Protein AF-A0A1M5KYV5-F1 (afdb_monomer_lite)

Foldseek 3Di:
DVVVVVVVVVVVVVVVVVVVVVVVVVVVVVVVVVVLVVLVVVLVVLVVLLVCLVVVVVVLVVVVVVVVVCCVVPPPDDDDDCVPCVVVVVVVVVVVCCSPPVSDPVNSVVSVVVSVVVD

Sequence (119 aa):
MKHKIDNVMETGKTNKTYIKHLISRISKTATKYCFLFKENAGFQLRQKLWSKKILAILFVLIFTIGNCMVTAHYLSSFSFELKNDMFSYLAFIILSIFAIIIINAKWIKIVAEKYADRF

Structure (mmCIF, N/CA/C/O backbone):
data_AF-A0A1M5KYV5-F1
#
_entry.id   AF-A0A1M5KYV5-F1
#
loop_
_atom_site.group_PDB
_atom_site.id
_atom_site.type_symbol
_atom_site.label_atom_id
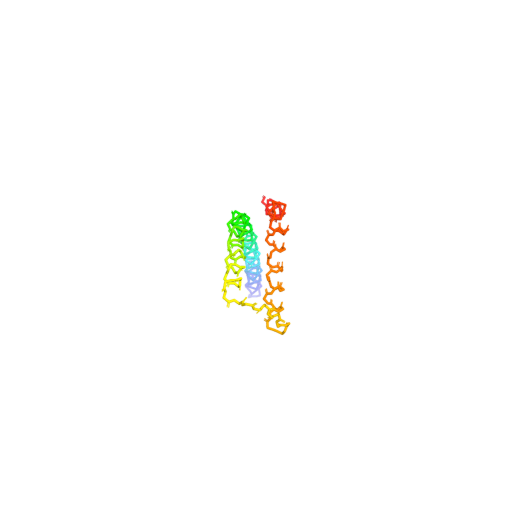_atom_site.label_alt_id
_atom_site.label_comp_id
_atom_site.label_asym_id
_atom_site.label_entity_id
_atom_site.label_seq_id
_atom_site.pdbx_PDB_ins_code
_atom_site.Cartn_x
_atom_site.Cartn_y
_atom_site.Cartn_z
_atom_site.occupancy
_atom_site.B_iso_or_equiv
_atom_site.auth_seq_id
_atom_site.auth_comp_id
_atom_site.auth_asym_id
_atom_site.auth_atom_id
_atom_site.pdbx_PDB_model_num
ATOM 1 N N . MET A 1 1 ? -23.059 -8.422 68.537 1.00 54.69 1 MET A N 1
ATOM 2 C CA . MET A 1 1 ? -21.804 -8.508 67.746 1.00 54.69 1 MET A CA 1
ATOM 3 C C . MET A 1 1 ? -22.003 -9.107 66.353 1.00 54.69 1 MET A C 1
ATOM 5 O O . MET A 1 1 ? -21.564 -8.471 65.407 1.00 54.69 1 MET A O 1
ATOM 9 N N . LYS A 1 2 ? -22.704 -10.245 66.202 1.00 52.22 2 LYS A N 1
ATOM 10 C CA . LYS A 1 2 ? -22.977 -10.913 64.905 1.00 52.22 2 LYS A CA 1
ATOM 11 C C . LYS A 1 2 ? -23.546 -9.974 63.818 1.00 52.22 2 LYS A C 1
ATOM 13 O O . LYS A 1 2 ? -22.935 -9.795 62.776 1.00 52.22 2 LYS A O 1
ATOM 18 N N . HIS A 1 3 ? -24.585 -9.210 64.164 1.00 50.06 3 HIS A N 1
ATOM 19 C CA . HIS A 1 3 ? -25.285 -8.289 63.253 1.00 50.06 3 HIS A CA 1
ATOM 20 C C . HIS A 1 3 ? -24.428 -7.135 62.679 1.00 50.06 3 HIS A C 1
ATOM 22 O O . HIS A 1 3 ? -24.778 -6.549 61.657 1.00 50.06 3 HIS A O 1
ATOM 28 N N . LYS A 1 4 ? -23.310 -6.782 63.335 1.00 44.56 4 LYS A N 1
ATOM 29 C CA . LYS A 1 4 ? -22.395 -5.719 62.878 1.00 44.56 4 LYS A CA 1
ATOM 30 C C . LYS A 1 4 ? -21.350 -6.257 61.893 1.00 44.56 4 LYS A C 1
ATOM 32 O O . LYS A 1 4 ? -20.891 -5.512 61.039 1.00 44.56 4 LYS A O 1
ATOM 37 N N . ILE A 1 5 ? -20.998 -7.540 61.999 1.00 57.47 5 ILE A N 1
ATOM 38 C CA . ILE A 1 5 ? -20.017 -8.207 61.129 1.00 57.47 5 ILE A CA 1
ATOM 39 C C . ILE A 1 5 ? -20.652 -8.530 59.771 1.00 57.47 5 ILE A C 1
ATOM 41 O O . ILE A 1 5 ? -20.029 -8.298 58.737 1.00 57.47 5 ILE A O 1
ATOM 45 N N . ASP A 1 6 ? -21.915 -8.964 59.769 1.00 56.84 6 ASP A N 1
ATOM 46 C CA . ASP A 1 6 ? -22.653 -9.279 58.540 1.00 56.84 6 ASP A CA 1
ATOM 47 C C . ASP A 1 6 ? -22.829 -8.034 57.649 1.00 56.84 6 ASP A C 1
ATOM 49 O O . ASP A 1 6 ? -22.558 -8.083 56.451 1.00 56.84 6 ASP A O 1
ATOM 53 N N . ASN A 1 7 ? -23.124 -6.877 58.252 1.00 59.66 7 ASN A N 1
ATOM 54 C CA . ASN A 1 7 ? -23.290 -5.598 57.548 1.00 59.66 7 ASN A CA 1
ATOM 55 C C . ASN A 1 7 ? -21.961 -5.076 56.938 1.00 59.66 7 ASN A C 1
ATOM 57 O O . ASN A 1 7 ? -21.926 -4.494 55.852 1.00 59.66 7 ASN A O 1
ATOM 61 N N . VAL A 1 8 ? -20.824 -5.337 57.600 1.00 60.97 8 VAL A N 1
ATOM 62 C CA . VAL A 1 8 ? -19.478 -4.997 57.089 1.00 60.97 8 VAL A CA 1
ATOM 63 C C . VAL A 1 8 ? -19.053 -5.930 55.944 1.00 60.97 8 VAL A C 1
ATOM 65 O O . VAL A 1 8 ? -18.414 -5.497 54.983 1.00 60.97 8 VAL A O 1
ATOM 68 N N . MET A 1 9 ? -19.431 -7.211 55.993 1.00 58.34 9 MET A N 1
ATOM 69 C CA . MET A 1 9 ? -19.161 -8.149 54.895 1.00 58.34 9 MET A CA 1
ATOM 70 C C . MET A 1 9 ? -20.041 -7.893 53.666 1.00 58.34 9 MET A C 1
ATOM 72 O O . MET A 1 9 ? -19.580 -8.053 52.531 1.00 58.34 9 MET A O 1
ATOM 76 N N . GLU A 1 10 ? -21.285 -7.467 53.872 1.00 61.34 10 GLU A N 1
ATOM 77 C CA . GLU A 1 10 ? -22.224 -7.129 52.802 1.00 61.34 10 GLU A CA 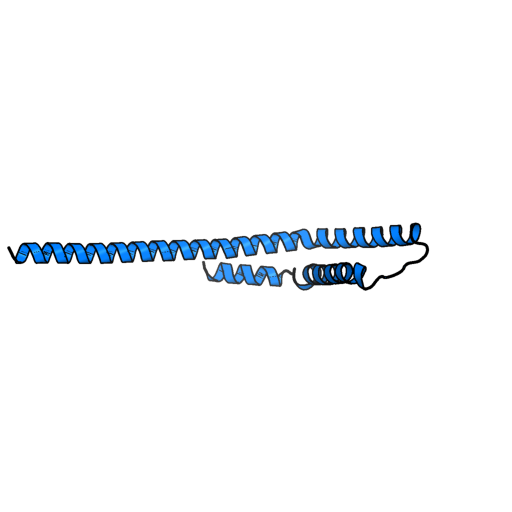1
ATOM 78 C C . GLU A 1 10 ? -21.812 -5.839 52.071 1.00 61.34 10 GLU A C 1
ATOM 80 O O . GLU A 1 10 ? -21.725 -5.830 50.841 1.00 61.34 10 GLU A O 1
ATOM 85 N N . THR A 1 11 ? -21.397 -4.803 52.810 1.00 60.81 11 THR A N 1
ATOM 86 C CA . THR A 1 11 ? -20.813 -3.566 52.248 1.00 60.81 11 THR A CA 1
ATOM 87 C C . THR A 1 11 ? -19.483 -3.799 51.518 1.00 60.81 11 THR A C 1
ATOM 89 O O . THR A 1 11 ? -19.217 -3.193 50.477 1.00 60.81 11 THR A O 1
ATOM 92 N N . GLY A 1 12 ? -18.650 -4.732 51.992 1.00 64.62 12 GLY A N 1
ATOM 93 C CA . GLY A 1 12 ? -17.434 -5.154 51.286 1.00 64.62 12 GLY A CA 1
ATOM 94 C C . GLY A 1 12 ? -17.709 -5.873 49.956 1.00 64.62 12 GLY A C 1
ATOM 95 O O . GLY A 1 12 ? -16.988 -5.671 48.971 1.00 64.62 12 GLY A O 1
ATOM 96 N N . LYS A 1 13 ? -18.769 -6.692 49.892 1.00 61.75 13 LYS A N 1
ATOM 97 C CA . LYS A 1 13 ? -19.202 -7.391 48.667 1.00 61.75 13 LYS A CA 1
ATOM 98 C C . LYS A 1 13 ? -19.819 -6.439 47.644 1.00 61.75 13 LYS A C 1
ATOM 100 O O . LYS A 1 13 ? -19.510 -6.553 46.452 1.00 61.75 13 LYS A O 1
ATOM 105 N N . THR A 1 14 ? -20.642 -5.489 48.081 1.00 67.69 14 THR A N 1
ATOM 106 C CA . THR A 1 14 ? -21.235 -4.475 47.194 1.00 67.69 14 THR A CA 1
ATOM 107 C C . THR A 1 14 ? -20.164 -3.547 46.621 1.00 67.69 14 THR A C 1
ATOM 109 O O . THR A 1 14 ? -20.142 -3.344 45.406 1.00 67.69 14 THR A O 1
ATOM 112 N N . ASN A 1 15 ? -19.181 -3.118 47.424 1.00 70.38 15 ASN A N 1
ATOM 113 C CA . ASN A 1 15 ? -18.041 -2.334 46.932 1.00 70.38 15 ASN A CA 1
ATOM 114 C C . ASN A 1 15 ? -17.192 -3.082 45.894 1.00 70.38 15 ASN A C 1
ATOM 116 O O . ASN A 1 15 ? -16.884 -2.524 44.840 1.00 70.38 15 ASN A O 1
ATOM 120 N N . LYS A 1 16 ? -16.850 -4.360 46.120 1.00 76.19 16 LYS A N 1
ATOM 121 C CA . LYS A 1 16 ? -16.109 -5.155 45.117 1.00 76.19 16 LYS A CA 1
ATOM 122 C C . LYS A 1 16 ? -16.882 -5.314 43.808 1.00 76.19 16 LYS A C 1
ATOM 124 O O . LYS A 1 16 ? -16.285 -5.273 42.731 1.00 76.19 16 LYS A O 1
ATOM 129 N N . THR A 1 17 ? -18.198 -5.485 43.891 1.00 76.69 17 THR A N 1
ATOM 130 C CA . THR A 1 17 ? -19.063 -5.659 42.716 1.00 76.69 17 THR A CA 1
ATOM 131 C C . THR A 1 17 ? -19.176 -4.355 41.925 1.00 76.69 17 THR A C 1
ATOM 133 O O . THR A 1 17 ? -19.046 -4.366 40.700 1.00 76.69 17 THR A O 1
ATOM 136 N N . TYR A 1 18 ? -19.308 -3.223 42.620 1.00 77.56 18 TYR A N 1
ATOM 137 C CA . TYR A 1 18 ? -19.331 -1.894 42.017 1.00 77.56 18 TYR A CA 1
ATOM 138 C C . TYR A 1 18 ? -18.000 -1.541 41.339 1.00 77.56 18 TYR A C 1
ATOM 140 O O . TYR A 1 18 ? -17.988 -1.130 40.180 1.00 77.56 18 TYR A O 1
ATOM 148 N N . ILE A 1 19 ? -16.869 -1.803 42.003 1.00 78.62 19 ILE A N 1
ATOM 149 C CA . ILE A 1 19 ? -15.526 -1.601 41.438 1.00 78.62 19 ILE A CA 1
ATOM 150 C C . ILE A 1 19 ? -15.320 -2.478 40.195 1.00 78.62 19 ILE A C 1
ATOM 152 O O . ILE A 1 19 ? -14.871 -1.984 39.161 1.00 78.62 19 ILE A O 1
ATOM 156 N N . LYS A 1 20 ? -15.706 -3.760 40.241 1.00 78.94 20 LYS A N 1
ATOM 157 C CA . LYS A 1 20 ? -15.628 -4.660 39.077 1.00 78.94 20 LYS A CA 1
ATOM 158 C C . LYS A 1 20 ? -16.487 -4.157 37.914 1.00 78.94 20 LYS A C 1
ATOM 160 O O . LYS A 1 20 ? -16.056 -4.218 36.760 1.00 78.94 20 LYS A O 1
ATOM 165 N N . HIS A 1 21 ? -17.679 -3.636 38.200 1.00 82.69 21 HIS A N 1
ATOM 166 C CA . HIS A 1 21 ? -18.549 -3.074 37.174 1.00 82.69 21 HIS A CA 1
ATOM 167 C C . HIS A 1 21 ? -17.962 -1.795 36.561 1.00 82.69 21 HIS A C 1
ATOM 169 O O . HIS A 1 21 ? -17.974 -1.655 35.335 1.00 82.69 21 HIS A O 1
ATOM 175 N N . LEU A 1 22 ? -17.401 -0.908 37.388 1.00 73.31 22 LEU A N 1
ATOM 176 C CA . LEU A 1 22 ? -16.753 0.329 36.958 1.00 73.31 22 LEU A CA 1
ATOM 177 C C . LEU A 1 22 ? -15.542 0.037 36.061 1.00 73.31 22 LEU A C 1
ATOM 179 O O . LEU A 1 22 ? -15.459 0.568 34.956 1.00 73.31 22 LEU A O 1
ATOM 183 N N . ILE A 1 23 ? -14.667 -0.885 36.480 1.00 76.88 23 ILE A N 1
ATOM 184 C CA . ILE A 1 23 ? -13.511 -1.341 35.691 1.00 76.88 23 ILE A CA 1
ATOM 185 C C . ILE A 1 23 ? -13.971 -1.953 34.363 1.00 76.88 23 ILE A C 1
ATOM 187 O O . ILE A 1 23 ? -13.420 -1.629 33.313 1.00 76.88 23 ILE A O 1
ATOM 191 N N . SER A 1 24 ? -15.015 -2.791 34.374 1.00 79.31 24 SER A N 1
ATOM 192 C 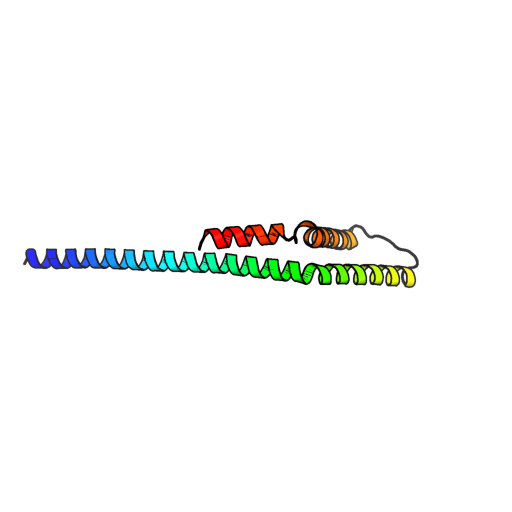CA . SER A 1 24 ? -15.578 -3.370 33.148 1.00 79.31 24 SER A CA 1
ATOM 193 C C . SER A 1 24 ? -16.109 -2.299 32.193 1.00 79.31 24 SER A C 1
ATOM 195 O O . SER A 1 24 ? -15.893 -2.391 30.985 1.00 79.31 24 SER A O 1
ATOM 197 N N . ARG A 1 25 ? -16.773 -1.261 32.717 1.00 76.75 25 ARG A N 1
ATOM 198 C CA . ARG A 1 25 ? -17.260 -0.131 31.915 1.00 76.75 25 ARG A CA 1
ATOM 199 C C . ARG A 1 25 ? -16.101 0.645 31.300 1.00 76.75 25 ARG A C 1
ATOM 201 O O . ARG A 1 25 ? -16.111 0.863 30.096 1.00 76.75 25 ARG A O 1
ATOM 208 N N . ILE A 1 26 ? -15.095 1.001 32.096 1.00 77.25 26 ILE A N 1
ATOM 209 C CA . ILE A 1 26 ? -13.915 1.749 31.637 1.00 77.25 26 ILE A CA 1
ATOM 210 C C . ILE A 1 26 ? -13.152 0.954 30.572 1.00 77.25 26 ILE A C 1
ATOM 212 O O . ILE A 1 26 ? -12.816 1.500 29.525 1.00 77.25 26 ILE A O 1
ATOM 216 N N . SER A 1 27 ? -12.947 -0.346 30.794 1.00 71.88 27 SER A N 1
ATOM 217 C CA . SER A 1 27 ? -12.315 -1.251 29.829 1.00 71.88 27 SER A CA 1
ATOM 218 C C . SER A 1 27 ? -13.088 -1.307 28.509 1.00 71.88 27 SER A C 1
ATOM 220 O O . SER A 1 27 ? -12.498 -1.076 27.456 1.00 71.88 27 SER A O 1
ATOM 222 N N . LYS A 1 28 ? -14.410 -1.526 28.550 1.00 76.56 28 LYS A N 1
ATOM 223 C CA . LYS A 1 28 ? -15.257 -1.539 27.344 1.00 76.56 28 LYS A CA 1
ATOM 224 C C . LYS A 1 28 ? -15.193 -0.212 26.589 1.00 76.56 28 LYS A C 1
ATOM 226 O O . LYS A 1 28 ? -15.110 -0.205 25.362 1.00 76.56 28 LYS A O 1
ATOM 231 N N . THR A 1 29 ? -15.190 0.900 27.317 1.00 74.19 29 THR A N 1
ATOM 232 C CA . THR A 1 29 ? -15.064 2.245 26.753 1.00 74.19 29 THR A CA 1
ATOM 233 C C . THR A 1 29 ? -13.700 2.443 26.083 1.00 74.19 29 THR A C 1
ATOM 235 O O . THR A 1 29 ? -13.647 2.867 24.930 1.00 74.19 29 THR A O 1
ATOM 238 N N . ALA A 1 30 ? -12.601 2.060 26.736 1.00 73.38 30 ALA A N 1
ATOM 239 C CA . ALA A 1 30 ? -11.254 2.149 26.171 1.00 73.38 30 ALA A CA 1
ATOM 240 C C . ALA A 1 30 ? -11.096 1.295 24.901 1.00 73.38 30 ALA A C 1
ATOM 242 O O . ALA A 1 30 ? -10.564 1.768 23.894 1.00 73.38 30 ALA A O 1
ATOM 243 N N . THR A 1 31 ? -11.616 0.064 24.904 1.00 80.25 31 THR A N 1
ATOM 244 C CA . THR A 1 31 ? -11.600 -0.809 23.722 1.00 80.25 31 THR A CA 1
ATOM 245 C C . THR A 1 31 ? -12.409 -0.212 22.570 1.00 80.25 31 THR A C 1
ATOM 247 O O . THR A 1 31 ? -11.940 -0.227 21.431 1.00 80.25 31 THR A O 1
ATOM 250 N N . LYS A 1 32 ? -13.581 0.378 22.853 1.00 78.50 32 LYS A N 1
ATOM 251 C CA . LYS A 1 32 ? -14.407 1.066 21.848 1.00 78.50 32 LYS A CA 1
ATOM 252 C C . LYS A 1 32 ? -13.644 2.217 21.184 1.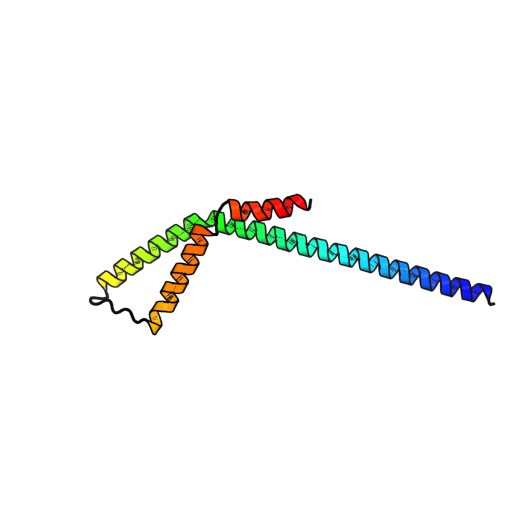00 78.50 32 LYS A C 1
ATOM 254 O O . LYS A 1 32 ? -13.610 2.290 19.958 1.00 78.50 32 LYS A O 1
ATOM 259 N N . TYR A 1 33 ? -12.998 3.083 21.964 1.00 79.88 33 TYR A N 1
ATOM 260 C CA . TYR A 1 33 ? -12.239 4.212 21.413 1.00 79.88 33 TYR A CA 1
ATOM 261 C C . TYR A 1 33 ? -10.997 3.775 20.630 1.00 79.88 33 TYR A C 1
ATOM 263 O O . TYR A 1 33 ? -10.739 4.319 19.558 1.00 79.88 33 TYR A O 1
ATOM 271 N N . CYS A 1 34 ? -10.266 2.762 21.104 1.00 80.62 34 CYS A N 1
ATOM 272 C CA . CYS A 1 34 ? -9.123 2.203 20.375 1.00 80.62 34 CYS A CA 1
ATOM 273 C C . CYS A 1 34 ? -9.545 1.661 18.999 1.00 80.62 34 CYS A C 1
ATOM 275 O O . CYS A 1 34 ? -8.890 1.902 17.982 1.00 80.62 34 CYS A O 1
ATOM 277 N N . PHE A 1 35 ? -10.693 0.986 18.952 1.00 78.06 35 PHE A N 1
ATOM 278 C CA . PHE A 1 35 ? -11.245 0.446 17.720 1.00 78.06 35 PHE A CA 1
ATOM 279 C C . PHE A 1 35 ? -11.688 1.551 16.741 1.00 78.06 35 PHE A C 1
ATOM 281 O O . PHE A 1 35 ? -11.294 1.530 15.575 1.00 78.06 35 PHE A O 1
ATOM 288 N N . LEU A 1 36 ? -12.416 2.567 17.221 1.00 78.75 36 LEU A N 1
ATOM 289 C CA . LEU A 1 36 ? -12.829 3.727 16.413 1.00 78.75 36 LEU A CA 1
ATOM 290 C C . LEU A 1 36 ? -11.633 4.521 15.870 1.00 78.75 36 LEU A C 1
ATOM 292 O O . LEU A 1 36 ? -11.652 4.972 14.724 1.00 78.75 36 LEU A O 1
ATOM 296 N N . PHE A 1 37 ? -10.574 4.665 16.670 1.00 81.81 37 PHE A N 1
ATOM 297 C CA . PHE A 1 37 ? -9.342 5.321 16.242 1.00 81.81 37 PHE A CA 1
ATOM 298 C C . PHE A 1 37 ? -8.662 4.557 15.102 1.00 81.81 37 PHE A C 1
ATOM 300 O O . PHE A 1 37 ? -8.291 5.160 14.095 1.00 81.81 37 PHE A O 1
ATOM 307 N N . LYS A 1 38 ? -8.548 3.227 15.219 1.00 81.06 38 LYS A N 1
ATOM 308 C CA . LYS A 1 38 ? -7.952 2.374 14.180 1.00 81.06 38 LYS A CA 1
ATOM 309 C C . LYS A 1 38 ? -8.698 2.486 12.849 1.00 81.06 38 LYS A C 1
ATOM 311 O O . LYS A 1 38 ? -8.065 2.550 11.795 1.00 81.06 38 LYS A O 1
ATOM 316 N N . GLU A 1 39 ? -10.026 2.520 12.885 1.00 80.94 39 GLU A N 1
ATOM 317 C CA . GLU A 1 39 ? -10.842 2.641 11.674 1.00 80.94 39 GLU A CA 1
ATOM 318 C C . GLU A 1 39 ? -10.755 4.028 11.041 1.00 80.94 39 GLU A C 1
ATOM 320 O O . GLU A 1 39 ? -10.561 4.120 9.830 1.00 80.94 39 GLU A O 1
ATOM 325 N N . ASN A 1 40 ? -10.800 5.094 11.845 1.00 83.00 40 ASN A N 1
ATOM 326 C CA . ASN A 1 40 ? -10.630 6.464 11.358 1.00 83.00 40 ASN A CA 1
ATOM 327 C C . ASN A 1 40 ? -9.231 6.680 10.751 1.00 83.00 40 ASN A C 1
ATOM 329 O O . ASN A 1 40 ? -9.098 7.204 9.645 1.00 83.00 40 ASN A O 1
ATOM 333 N N . ALA A 1 41 ? -8.180 6.204 11.426 1.00 82.94 41 ALA A N 1
ATOM 334 C CA . ALA A 1 41 ? -6.817 6.241 10.900 1.00 82.94 41 ALA A CA 1
ATOM 335 C C . ALA A 1 41 ? -6.704 5.457 9.581 1.00 82.94 41 ALA A C 1
ATOM 337 O O . ALA A 1 41 ? -6.102 5.936 8.618 1.00 82.94 41 ALA A O 1
ATOM 338 N N . GLY A 1 42 ? -7.339 4.282 9.508 1.00 84.75 42 GLY A N 1
ATOM 339 C CA . GLY A 1 42 ? -7.429 3.489 8.286 1.00 84.75 42 GLY A CA 1
ATOM 340 C C . GLY A 1 42 ? -8.137 4.232 7.152 1.00 84.75 42 GLY A C 1
ATOM 341 O O . GLY A 1 42 ? -7.630 4.251 6.033 1.00 84.75 42 GLY A O 1
ATOM 342 N N . PHE A 1 43 ? -9.270 4.878 7.423 1.00 86.69 43 PHE A N 1
ATOM 343 C CA . PHE A 1 43 ? -10.003 5.677 6.441 1.00 86.69 43 PHE A CA 1
ATOM 344 C C . PHE A 1 43 ? -9.161 6.844 5.904 1.00 86.69 43 PHE A C 1
ATOM 346 O O . PHE A 1 43 ? -8.979 6.964 4.689 1.00 86.69 43 PHE A O 1
ATOM 353 N N . GLN A 1 44 ? -8.569 7.644 6.795 1.00 85.44 44 GLN A N 1
ATOM 354 C CA . GLN A 1 44 ? -7.720 8.778 6.418 1.00 85.44 44 GLN A CA 1
ATOM 355 C C . GLN A 1 44 ? -6.498 8.347 5.598 1.00 85.44 44 GLN A C 1
ATOM 357 O O . GLN A 1 44 ? -6.132 9.019 4.631 1.00 85.44 44 GLN A O 1
ATOM 362 N N . LEU A 1 45 ? -5.877 7.211 5.938 1.00 88.00 45 LEU A N 1
ATOM 363 C CA . LEU A 1 45 ? -4.772 6.647 5.162 1.00 88.00 45 LEU A CA 1
ATOM 364 C C . LEU A 1 45 ? -5.214 6.315 3.731 1.00 88.00 45 LEU A C 1
ATOM 366 O O . LEU A 1 45 ? -4.549 6.709 2.772 1.00 88.00 45 LEU A O 1
ATOM 370 N N . ARG A 1 46 ? -6.348 5.622 3.573 1.00 88.94 46 ARG A N 1
ATOM 371 C CA . ARG A 1 46 ? -6.876 5.235 2.253 1.00 88.94 46 ARG A CA 1
ATOM 372 C C . ARG A 1 46 ? -7.237 6.449 1.406 1.00 88.94 46 ARG A C 1
ATOM 374 O O . ARG A 1 46 ? -6.915 6.475 0.220 1.00 88.94 46 ARG A O 1
ATOM 381 N N . GLN A 1 47 ? -7.840 7.469 2.013 1.00 88.50 47 GLN A N 1
ATOM 382 C CA . GLN A 1 47 ? -8.165 8.724 1.338 1.00 88.50 47 GLN A CA 1
ATOM 383 C C . GLN A 1 47 ? -6.903 9.463 0.871 1.00 88.50 47 GLN A C 1
ATOM 385 O O . GLN A 1 47 ? -6.837 9.896 -0.281 1.00 88.50 47 GLN A O 1
ATOM 390 N N . LYS A 1 48 ? -5.874 9.557 1.725 1.00 89.69 48 LYS A N 1
ATOM 391 C CA . LYS A 1 48 ? -4.578 10.153 1.358 1.00 89.69 48 LYS A CA 1
ATOM 392 C C . LYS A 1 48 ? -3.909 9.401 0.208 1.00 89.69 48 LYS A C 1
ATOM 394 O O . LYS A 1 48 ? -3.419 10.033 -0.726 1.00 89.69 48 LYS A O 1
ATOM 399 N N . LEU A 1 49 ? -3.910 8.069 0.258 1.00 87.31 49 LEU A N 1
ATOM 400 C CA . LEU A 1 49 ? -3.346 7.221 -0.793 1.00 87.31 49 LEU A CA 1
ATOM 401 C C . LEU A 1 49 ? -4.084 7.387 -2.125 1.00 87.31 49 LEU A C 1
ATOM 403 O O . LEU A 1 49 ? -3.447 7.507 -3.167 1.00 87.31 49 LEU A O 1
ATOM 407 N N . TRP A 1 50 ? -5.414 7.457 -2.098 1.00 88.75 50 TRP A N 1
ATOM 408 C CA . TRP A 1 50 ? -6.208 7.686 -3.303 1.00 88.75 50 TRP A CA 1
ATOM 409 C C . TRP A 1 50 ? -5.992 9.079 -3.893 1.00 88.75 50 TRP A C 1
ATOM 411 O O . TRP A 1 50 ? -5.775 9.200 -5.095 1.00 88.75 50 TRP A O 1
ATOM 421 N N . SER A 1 51 ? -5.951 10.117 -3.055 1.00 87.31 51 SER A N 1
ATOM 422 C CA . SER A 1 51 ? -5.657 11.486 -3.496 1.00 87.31 51 SER A CA 1
ATOM 423 C C . SER A 1 51 ? -4.274 11.598 -4.148 1.00 87.31 51 SER A C 1
ATOM 425 O O . SER A 1 51 ? -4.113 12.289 -5.153 1.00 87.31 51 SER A O 1
ATOM 427 N N . LYS A 1 52 ? -3.275 10.875 -3.628 1.00 87.25 52 LYS A N 1
ATOM 428 C CA . LYS A 1 52 ? -1.911 10.871 -4.176 1.00 87.25 52 LYS A CA 1
ATOM 429 C C . LYS A 1 52 ? -1.682 9.846 -5.290 1.00 87.25 52 LYS A C 1
ATOM 431 O O . LYS A 1 52 ? -0.588 9.821 -5.848 1.00 87.25 52 LYS A O 1
ATOM 436 N N . LYS A 1 53 ? -2.682 9.041 -5.664 1.00 85.56 53 LYS A N 1
ATOM 437 C CA . LYS A 1 53 ? -2.555 8.008 -6.707 1.00 85.56 53 LYS A CA 1
ATOM 438 C C . LYS A 1 53 ? -2.062 8.582 -8.034 1.00 85.56 53 LYS A C 1
ATOM 440 O O . LYS A 1 53 ? -1.179 8.004 -8.654 1.00 85.56 53 LYS A O 1
ATOM 445 N N . ILE A 1 54 ? -2.607 9.724 -8.453 1.00 86.00 54 ILE A N 1
ATOM 446 C CA . ILE A 1 54 ? -2.238 10.372 -9.721 1.00 86.00 54 ILE A CA 1
ATOM 447 C C . ILE A 1 54 ? -0.760 10.779 -9.704 1.00 86.00 54 ILE A C 1
ATOM 449 O O . ILE A 1 54 ? -0.035 10.502 -10.653 1.00 86.00 54 ILE A O 1
ATOM 453 N N . LEU A 1 55 ? -0.293 11.355 -8.592 1.00 86.69 55 LEU A N 1
ATOM 454 C CA . LEU A 1 55 ? 1.116 11.710 -8.413 1.00 86.69 55 LEU A CA 1
ATOM 455 C C . LEU A 1 55 ? 2.020 10.473 -8.414 1.00 86.69 55 LEU A C 1
ATOM 457 O O . LEU A 1 55 ? 3.084 10.507 -9.020 1.00 86.69 55 LEU A O 1
ATOM 461 N N . ALA A 1 56 ? 1.594 9.377 -7.782 1.00 84.88 56 ALA A N 1
ATOM 462 C CA . ALA A 1 56 ? 2.347 8.125 -7.788 1.00 84.88 56 ALA A CA 1
ATOM 463 C C . ALA A 1 56 ? 2.479 7.541 -9.206 1.00 84.88 56 ALA A C 1
ATOM 465 O O . ALA A 1 56 ? 3.567 7.124 -9.592 1.00 84.88 56 ALA A O 1
ATOM 466 N N . ILE A 1 57 ? 1.402 7.565 -10.000 1.00 86.12 57 ILE A N 1
ATOM 467 C CA . ILE A 1 57 ? 1.422 7.112 -11.401 1.00 86.12 57 ILE A CA 1
ATOM 468 C C . ILE A 1 57 ? 2.350 7.993 -12.243 1.00 86.12 57 ILE A C 1
ATOM 470 O O . ILE A 1 57 ? 3.159 7.466 -13.003 1.00 86.12 57 ILE A O 1
ATOM 474 N N . LEU A 1 58 ? 2.280 9.318 -12.082 1.00 89.44 58 LEU A N 1
ATOM 475 C CA . LEU A 1 58 ? 3.187 10.247 -12.764 1.00 89.44 58 LEU A CA 1
ATOM 476 C C . LEU A 1 58 ? 4.649 9.967 -12.412 1.00 89.44 58 LEU A C 1
ATOM 478 O O . LEU A 1 58 ? 5.497 9.938 -13.299 1.00 89.44 58 LEU A O 1
ATOM 482 N N . PHE A 1 59 ? 4.936 9.719 -11.134 1.00 88.00 59 PHE A N 1
ATOM 483 C CA . PHE A 1 59 ? 6.289 9.424 -10.678 1.00 88.00 59 PHE A CA 1
ATOM 484 C C . PHE A 1 59 ? 6.822 8.131 -11.295 1.00 88.00 59 PHE A C 1
ATOM 486 O O . PHE A 1 59 ? 7.933 8.120 -11.813 1.00 88.00 59 PHE A O 1
ATOM 493 N N . VAL A 1 60 ? 6.010 7.068 -11.306 1.00 87.69 60 VAL A N 1
ATOM 494 C CA . VAL A 1 60 ? 6.346 5.804 -11.975 1.00 87.69 60 VAL A CA 1
ATOM 495 C C . VAL A 1 60 ? 6.663 6.044 -13.449 1.00 87.69 60 VAL A C 1
ATOM 497 O O . VAL A 1 60 ? 7.699 5.599 -13.927 1.00 87.69 60 VAL A O 1
ATOM 500 N N . LEU A 1 61 ? 5.822 6.805 -14.149 1.00 88.25 61 LEU A N 1
ATOM 501 C CA . LEU A 1 61 ? 5.973 7.058 -15.580 1.00 88.25 61 LEU A CA 1
ATOM 502 C C . LEU A 1 61 ? 7.268 7.828 -15.891 1.00 88.25 61 LEU A C 1
ATOM 504 O O . LEU A 1 61 ? 8.026 7.422 -16.770 1.00 88.25 61 LEU A O 1
ATOM 508 N N . ILE A 1 62 ? 7.571 8.877 -15.120 1.00 91.44 62 ILE A N 1
ATOM 509 C CA . ILE A 1 62 ? 8.825 9.638 -15.241 1.00 91.44 62 ILE A CA 1
ATOM 510 C C . ILE A 1 62 ? 10.034 8.737 -14.974 1.00 91.44 62 ILE A C 1
ATOM 512 O O . ILE A 1 62 ? 11.004 8.769 -15.728 1.00 91.44 62 ILE A O 1
ATOM 516 N N . PHE A 1 63 ? 9.980 7.915 -13.925 1.00 87.88 63 PHE A N 1
ATOM 517 C CA . PHE A 1 63 ? 11.103 7.064 -13.533 1.00 87.88 63 PHE A CA 1
ATOM 518 C C . PHE A 1 63 ? 11.358 5.932 -14.533 1.00 87.88 63 PHE A C 1
ATOM 520 O O . PHE A 1 63 ? 12.511 5.577 -14.780 1.00 87.88 63 PHE A O 1
ATOM 527 N N . THR A 1 64 ? 10.299 5.379 -15.128 1.00 87.00 64 THR A N 1
ATOM 528 C CA . THR A 1 64 ? 10.406 4.375 -16.190 1.00 87.00 64 THR A CA 1
ATOM 529 C C . THR A 1 64 ? 11.006 4.985 -17.451 1.00 87.00 64 THR A C 1
ATOM 531 O O . THR A 1 64 ? 11.971 4.436 -17.972 1.00 87.00 64 THR A O 1
ATOM 534 N N . ILE A 1 65 ? 10.507 6.142 -17.907 1.00 89.69 65 ILE A N 1
ATOM 535 C CA . ILE A 1 65 ? 11.073 6.834 -19.079 1.00 89.69 65 ILE A CA 1
ATOM 536 C C . ILE A 1 65 ? 12.537 7.205 -18.828 1.00 89.69 65 ILE A C 1
ATOM 538 O O . ILE A 1 65 ? 13.385 6.949 -19.680 1.00 89.69 65 ILE A O 1
ATOM 542 N N . GLY A 1 66 ? 12.842 7.756 -17.651 1.00 88.62 66 GLY A N 1
ATOM 543 C CA . GLY A 1 66 ? 14.201 8.114 -17.259 1.00 88.62 66 GLY A CA 1
ATOM 544 C C . GLY A 1 66 ? 15.142 6.911 -17.266 1.00 88.62 66 GLY A C 1
ATOM 545 O O . GLY A 1 66 ? 16.212 6.988 -17.863 1.00 88.62 66 GLY A O 1
ATOM 546 N N . ASN A 1 67 ? 14.726 5.779 -16.688 1.00 85.62 67 ASN A N 1
ATOM 547 C CA . ASN A 1 67 ? 15.506 4.541 -16.757 1.00 85.62 67 ASN A CA 1
ATOM 548 C C . ASN A 1 67 ? 15.711 4.080 -18.198 1.00 85.62 67 ASN A C 1
ATOM 550 O O . ASN A 1 67 ? 16.841 3.805 -18.577 1.00 85.62 67 ASN A O 1
ATOM 554 N N . CYS A 1 68 ? 14.662 4.053 -19.024 1.00 83.75 68 CYS A N 1
ATOM 555 C CA . CYS A 1 68 ? 14.789 3.653 -20.424 1.00 83.75 68 CYS A CA 1
ATOM 556 C C . CYS A 1 68 ? 15.780 4.538 -21.192 1.00 83.75 68 CYS A C 1
ATOM 558 O O . CYS A 1 68 ? 16.601 4.012 -21.938 1.00 83.75 68 CYS A O 1
ATOM 560 N N . MET A 1 69 ? 15.739 5.859 -20.994 1.00 87.56 69 MET A N 1
ATOM 561 C CA . MET A 1 69 ? 16.674 6.795 -21.628 1.00 87.56 69 MET A CA 1
ATOM 562 C C . MET A 1 69 ? 18.116 6.574 -21.165 1.00 87.56 69 MET A C 1
ATOM 564 O O . MET A 1 69 ? 19.024 6.530 -21.992 1.00 87.56 69 MET A O 1
ATOM 568 N N . VAL A 1 70 ? 18.333 6.402 -19.858 1.00 85.81 70 VAL A N 1
ATOM 569 C CA . VAL A 1 70 ? 19.665 6.142 -19.294 1.00 85.81 70 VAL A CA 1
ATOM 570 C C . VAL A 1 70 ? 20.205 4.802 -19.791 1.00 85.81 70 VAL A C 1
ATOM 572 O O . VAL A 1 70 ? 21.334 4.739 -20.268 1.00 85.81 70 VAL A O 1
ATOM 575 N N . THR A 1 71 ? 19.405 3.738 -19.751 1.00 83.81 71 THR A N 1
ATOM 576 C CA . THR A 1 71 ? 19.812 2.426 -20.259 1.00 83.81 71 THR A CA 1
ATOM 577 C C . THR A 1 71 ? 20.123 2.484 -21.753 1.00 83.81 71 THR A C 1
ATOM 579 O O . THR A 1 71 ? 21.169 1.995 -22.155 1.00 83.81 71 THR A O 1
ATOM 582 N N . ALA A 1 72 ? 19.288 3.139 -22.565 1.00 82.25 72 ALA A N 1
ATOM 583 C CA . ALA A 1 72 ? 19.522 3.264 -24.005 1.00 82.25 72 ALA A CA 1
ATOM 584 C C . ALA A 1 72 ? 20.786 4.072 -24.349 1.00 82.25 72 ALA A C 1
ATOM 586 O O . ALA A 1 72 ? 21.427 3.798 -25.359 1.00 82.25 72 ALA A O 1
ATOM 587 N N . HIS A 1 73 ? 21.142 5.065 -23.528 1.00 81.19 73 HIS A N 1
ATOM 588 C CA . HIS A 1 73 ? 22.300 5.924 -23.778 1.00 81.19 73 HIS A CA 1
ATOM 589 C C . HIS A 1 73 ? 23.615 5.345 -23.232 1.00 81.19 73 HIS A C 1
ATOM 591 O O . HIS A 1 73 ? 24.668 5.540 -23.835 1.00 81.19 73 HIS A O 1
ATOM 597 N N . TYR A 1 74 ? 23.582 4.659 -22.085 1.00 79.31 74 TYR A N 1
ATOM 598 C CA . TYR A 1 74 ? 24.792 4.219 -21.376 1.00 79.31 74 TYR A CA 1
ATOM 599 C C . TYR A 1 74 ? 25.056 2.712 -21.446 1.00 79.31 74 TYR A C 1
ATOM 601 O O . TYR A 1 74 ? 26.205 2.302 -21.293 1.00 79.31 74 TYR A O 1
ATOM 609 N N . LEU A 1 75 ? 24.039 1.880 -21.691 1.00 76.00 75 LEU A N 1
ATOM 610 C CA . LEU A 1 75 ? 24.206 0.439 -21.868 1.00 76.00 75 LEU A CA 1
ATOM 611 C C . LEU A 1 75 ? 23.985 0.071 -23.337 1.00 76.00 75 LEU A C 1
ATOM 613 O O . LEU A 1 75 ? 22.861 -0.079 -23.805 1.00 76.00 75 LEU A O 1
ATOM 617 N N . SER A 1 76 ? 25.085 -0.128 -24.062 1.00 66.19 76 SER A N 1
ATOM 618 C CA . SER A 1 76 ? 25.083 -0.608 -25.453 1.00 66.19 76 SER A CA 1
ATOM 619 C C . SER A 1 76 ? 24.571 -2.047 -25.599 1.00 66.19 76 SER A C 1
ATOM 621 O O . SER A 1 76 ? 24.156 -2.452 -26.682 1.00 66.19 76 SER A O 1
ATOM 623 N N . SER A 1 77 ? 24.583 -2.823 -24.512 1.00 69.06 77 SER A N 1
ATOM 624 C CA . SER A 1 77 ? 24.016 -4.169 -24.431 1.00 69.06 77 SER A CA 1
ATOM 625 C C . SER A 1 77 ? 23.256 -4.320 -23.114 1.00 69.06 77 SER A C 1
ATOM 627 O O . SER A 1 77 ? 23.817 -4.189 -22.029 1.00 69.06 77 SER A O 1
ATOM 629 N N . PHE A 1 78 ? 21.948 -4.552 -23.210 1.00 70.12 78 PHE A N 1
ATOM 630 C CA . PHE A 1 78 ? 21.103 -4.842 -22.058 1.00 70.12 78 PHE A CA 1
ATOM 631 C C . PHE A 1 78 ? 21.233 -6.329 -21.712 1.00 70.12 78 PHE A C 1
ATOM 633 O O . PHE A 1 78 ? 20.765 -7.182 -22.467 1.00 70.12 78 PHE A O 1
ATOM 640 N N . SER A 1 79 ? 21.871 -6.648 -20.587 1.00 70.56 79 SER A N 1
ATOM 641 C CA . SER A 1 79 ? 21.900 -8.004 -20.035 1.00 70.56 79 SER A CA 1
ATOM 642 C C . SER A 1 79 ? 20.996 -8.070 -18.810 1.00 70.56 79 SER A C 1
ATOM 644 O O . SER A 1 79 ? 21.274 -7.431 -17.801 1.00 70.56 79 SER A O 1
ATOM 646 N N . PHE A 1 80 ? 19.916 -8.843 -18.901 1.00 73.19 80 PHE A N 1
ATOM 647 C CA . PHE A 1 80 ? 19.044 -9.110 -17.762 1.00 73.19 80 PHE A CA 1
ATOM 648 C C . PHE A 1 80 ? 19.650 -10.213 -16.889 1.00 73.19 80 PHE A C 1
ATOM 650 O O . PHE A 1 80 ? 19.761 -11.364 -17.325 1.00 73.19 80 PHE A O 1
ATOM 657 N N . GLU A 1 81 ? 20.007 -9.885 -15.649 1.00 79.81 81 GLU A N 1
ATOM 6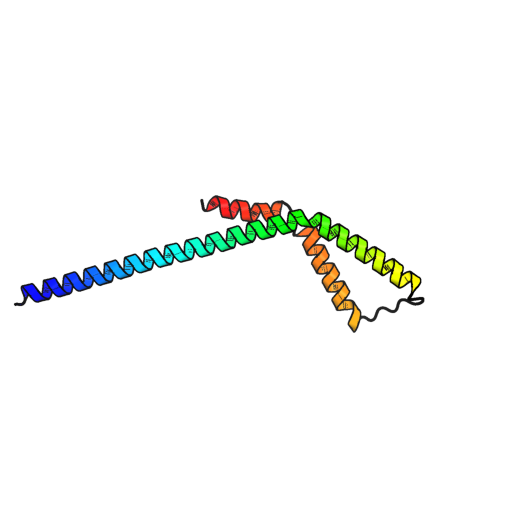58 C CA . GLU A 1 81 ? 20.471 -10.870 -14.677 1.00 79.81 81 GLU A CA 1
ATOM 659 C C . GLU A 1 81 ? 19.316 -11.294 -13.773 1.00 79.81 81 GLU A C 1
ATOM 661 O O . GLU A 1 81 ? 18.985 -10.634 -12.788 1.00 79.81 81 GLU A O 1
ATOM 666 N N . LEU A 1 82 ? 18.730 -12.457 -14.067 1.00 75.75 82 LEU A N 1
ATOM 667 C CA . LEU A 1 82 ? 17.555 -12.977 -13.359 1.00 75.75 82 LEU A CA 1
ATOM 668 C C . LEU A 1 82 ? 17.709 -12.963 -11.824 1.00 75.75 82 LEU A C 1
ATOM 670 O O . LEU A 1 82 ? 16.744 -12.695 -11.120 1.00 75.75 82 LEU A O 1
ATOM 674 N N . LYS A 1 83 ? 18.901 -13.223 -11.271 1.00 76.81 83 LYS A N 1
ATOM 675 C CA . LYS A 1 83 ? 19.107 -13.217 -9.810 1.00 76.81 83 LYS A CA 1
ATOM 676 C C . LYS A 1 83 ? 19.006 -11.827 -9.176 1.00 76.81 83 LYS A C 1
ATOM 678 O O . LYS A 1 83 ? 18.473 -11.720 -8.075 1.00 76.81 83 LYS A O 1
ATOM 683 N N . ASN A 1 84 ? 19.516 -10.801 -9.850 1.00 76.69 84 ASN A N 1
ATOM 684 C CA . ASN A 1 84 ? 19.639 -9.452 -9.297 1.00 76.69 84 ASN A CA 1
ATOM 685 C C . ASN A 1 84 ? 18.432 -8.578 -9.664 1.00 76.69 84 ASN A C 1
ATOM 687 O O . ASN A 1 84 ? 17.933 -7.819 -8.834 1.00 76.69 84 ASN A O 1
ATOM 691 N N . ASP A 1 85 ? 17.894 -8.758 -10.868 1.00 81.06 85 ASP A N 1
ATOM 692 C CA . ASP A 1 85 ? 16.862 -7.880 -11.412 1.00 81.06 85 ASP A CA 1
ATOM 693 C C . ASP A 1 85 ? 15.438 -8.360 -11.103 1.00 81.06 85 ASP A C 1
ATOM 695 O O . ASP A 1 85 ? 14.515 -7.550 -10.979 1.00 81.06 85 ASP A O 1
ATOM 699 N N . MET A 1 86 ? 15.232 -9.673 -10.935 1.00 85.88 86 MET A N 1
ATOM 700 C CA . MET A 1 86 ? 13.893 -10.252 -10.767 1.00 85.88 86 MET A CA 1
ATOM 701 C C . MET A 1 86 ? 13.150 -9.678 -9.559 1.00 85.88 86 MET A C 1
ATOM 703 O O . MET A 1 86 ? 11.959 -9.392 -9.665 1.00 85.88 86 MET A O 1
ATOM 707 N N . PHE A 1 87 ? 13.827 -9.473 -8.426 1.00 87.56 87 PHE A N 1
ATOM 708 C CA . PHE A 1 87 ? 13.193 -8.903 -7.234 1.00 87.56 87 PHE A CA 1
ATOM 709 C C . PHE A 1 87 ? 12.715 -7.469 -7.467 1.00 87.56 87 PHE A C 1
ATOM 711 O O . PHE A 1 87 ? 11.608 -7.119 -7.057 1.00 87.56 87 PHE A O 1
ATOM 718 N N . SER A 1 88 ? 13.512 -6.665 -8.168 1.00 84.75 88 SER A N 1
ATOM 719 C CA . SER A 1 88 ? 13.205 -5.271 -8.492 1.00 84.75 88 SER A CA 1
ATOM 720 C C . SER A 1 88 ? 11.985 -5.173 -9.410 1.00 84.75 88 SER A C 1
ATOM 722 O O . SER A 1 88 ? 11.040 -4.439 -9.112 1.00 84.75 88 SER A O 1
ATOM 724 N N . TYR A 1 89 ? 11.951 -5.973 -10.482 1.00 85.38 89 TYR A N 1
ATOM 725 C CA . TYR A 1 89 ? 10.808 -6.014 -11.399 1.00 85.38 89 TYR A CA 1
ATOM 726 C C . TYR A 1 89 ? 9.552 -6.591 -10.740 1.00 85.38 89 TYR A C 1
ATOM 728 O O . TYR A 1 89 ? 8.460 -6.054 -10.925 1.00 85.38 89 TYR A O 1
ATOM 736 N N . LEU A 1 90 ? 9.685 -7.638 -9.921 1.00 90.25 90 LEU A N 1
ATOM 737 C CA . LEU A 1 90 ? 8.557 -8.219 -9.196 1.00 90.25 90 LEU A CA 1
ATOM 738 C C . LEU A 1 90 ? 7.958 -7.219 -8.197 1.00 90.25 90 LEU A C 1
ATOM 740 O O . LEU A 1 90 ? 6.739 -7.040 -8.161 1.00 90.25 90 LEU A O 1
ATOM 744 N N . ALA A 1 91 ? 8.799 -6.525 -7.427 1.00 89.44 91 ALA A N 1
ATOM 745 C CA . ALA A 1 91 ? 8.359 -5.479 -6.509 1.00 89.44 91 ALA A CA 1
ATOM 746 C C . ALA A 1 91 ? 7.658 -4.338 -7.260 1.00 89.44 91 ALA A C 1
ATOM 748 O O . ALA A 1 91 ? 6.583 -3.896 -6.846 1.00 89.44 91 ALA A O 1
ATOM 749 N N . PHE A 1 92 ? 8.214 -3.907 -8.395 1.00 88.62 92 PHE A N 1
ATOM 750 C CA . PHE A 1 92 ? 7.614 -2.881 -9.244 1.00 88.62 92 PHE A CA 1
ATOM 751 C C . PHE A 1 92 ? 6.225 -3.284 -9.756 1.00 88.62 92 PHE A C 1
ATOM 753 O O . PHE A 1 92 ? 5.282 -2.490 -9.678 1.00 88.62 92 PHE A O 1
ATOM 760 N N . ILE A 1 93 ? 6.066 -4.527 -10.219 1.00 89.69 93 ILE A N 1
ATOM 761 C CA . ILE A 1 93 ? 4.781 -5.061 -10.688 1.00 89.69 93 ILE A CA 1
ATOM 762 C C . ILE A 1 93 ? 3.760 -5.098 -9.545 1.00 89.69 93 ILE A C 1
ATOM 764 O O . ILE A 1 93 ? 2.644 -4.602 -9.707 1.00 89.69 93 ILE A O 1
ATOM 768 N N . ILE A 1 94 ? 4.133 -5.625 -8.374 1.00 91.75 94 ILE A N 1
ATOM 769 C CA . ILE A 1 94 ? 3.231 -5.723 -7.214 1.00 91.75 94 ILE A CA 1
ATOM 770 C C . ILE A 1 94 ? 2.768 -4.332 -6.764 1.00 91.75 94 ILE A C 1
ATOM 772 O O . ILE A 1 94 ? 1.570 -4.115 -6.555 1.00 91.75 94 ILE A O 1
ATOM 776 N N . LEU A 1 95 ? 3.693 -3.375 -6.649 1.00 88.81 95 LEU A N 1
ATOM 777 C CA . LEU A 1 95 ? 3.375 -2.002 -6.252 1.00 88.81 95 LEU A CA 1
ATOM 778 C C . LEU A 1 95 ? 2.485 -1.303 -7.285 1.00 88.81 95 LEU A C 1
ATOM 780 O O . LEU A 1 95 ? 1.541 -0.605 -6.907 1.00 88.81 95 LEU A O 1
ATOM 784 N N . SER A 1 96 ? 2.731 -1.535 -8.574 1.00 85.88 96 SER A N 1
ATOM 785 C CA . SER A 1 96 ? 1.920 -0.977 -9.660 1.00 85.88 96 SER A CA 1
ATOM 786 C C . SER A 1 96 ? 0.498 -1.541 -9.654 1.00 85.88 96 SER A C 1
ATOM 788 O O . SER A 1 96 ? -0.469 -0.779 -9.723 1.00 85.88 96 SER A O 1
ATOM 790 N N . ILE A 1 97 ? 0.346 -2.858 -9.486 1.00 89.94 97 ILE A N 1
ATOM 791 C CA . ILE A 1 97 ? -0.962 -3.519 -9.350 1.00 89.94 97 ILE A CA 1
ATOM 792 C C . ILE A 1 97 ? -1.714 -2.970 -8.134 1.00 89.94 97 ILE A C 1
ATOM 794 O O . ILE A 1 97 ? -2.893 -2.616 -8.241 1.00 89.94 97 ILE A O 1
ATOM 798 N N . PHE A 1 98 ? -1.036 -2.841 -6.990 1.00 88.38 98 PHE A N 1
ATOM 799 C CA . PHE A 1 98 ? -1.624 -2.262 -5.786 1.00 88.38 98 PHE A CA 1
ATOM 800 C C . PHE A 1 98 ? -2.110 -0.826 -6.030 1.00 88.38 98 PHE A C 1
ATOM 802 O O . PHE A 1 98 ? -3.263 -0.498 -5.734 1.00 88.38 98 PHE A O 1
ATOM 809 N N . ALA A 1 99 ? -1.278 0.021 -6.634 1.00 84.44 99 ALA A N 1
ATOM 810 C CA . ALA A 1 99 ? -1.624 1.413 -6.892 1.00 84.44 99 ALA A CA 1
ATOM 811 C C . ALA A 1 99 ? -2.776 1.574 -7.899 1.00 84.44 99 ALA A C 1
ATOM 813 O O . ALA A 1 99 ? -3.653 2.420 -7.711 1.00 84.44 99 ALA A O 1
ATOM 814 N N . ILE A 1 100 ? -2.801 0.773 -8.967 1.00 83.38 100 ILE A N 1
ATOM 815 C CA . ILE A 1 100 ? -3.774 0.921 -10.056 1.00 83.38 100 ILE A CA 1
ATOM 816 C C . ILE A 1 100 ? -5.111 0.267 -9.702 1.00 83.38 100 ILE A C 1
ATOM 818 O O . ILE A 1 100 ? -6.152 0.919 -9.839 1.00 83.38 100 ILE A O 1
ATOM 822 N N . ILE A 1 101 ? -5.086 -0.983 -9.235 1.00 84.88 101 ILE A N 1
ATOM 823 C CA . ILE A 1 101 ? -6.283 -1.822 -9.083 1.00 84.88 101 ILE A CA 1
ATOM 824 C C . ILE A 1 101 ? -6.894 -1.673 -7.688 1.00 84.88 101 ILE A C 1
ATOM 826 O O . ILE A 1 101 ? -8.105 -1.467 -7.558 1.00 84.88 101 ILE A O 1
ATOM 830 N N . ILE A 1 102 ? -6.066 -1.752 -6.642 1.00 85.88 102 ILE A N 1
ATOM 831 C CA . ILE A 1 102 ? -6.547 -1.796 -5.253 1.00 85.88 102 ILE A CA 1
ATOM 832 C C . ILE A 1 102 ? -6.950 -0.400 -4.770 1.00 85.88 102 ILE A C 1
ATOM 834 O O . ILE A 1 102 ? -8.024 -0.238 -4.188 1.00 85.88 102 ILE A O 1
ATOM 838 N N . ILE A 1 103 ? -6.144 0.629 -5.049 1.00 86.06 103 ILE A N 1
ATOM 839 C CA . ILE A 1 103 ? -6.466 2.010 -4.665 1.00 86.06 103 ILE A CA 1
ATOM 840 C C . ILE A 1 103 ? -7.541 2.576 -5.610 1.00 86.06 103 ILE A C 1
ATOM 842 O O . ILE A 1 103 ? -7.254 3.188 -6.643 1.00 86.06 103 ILE A O 1
ATOM 846 N N . ASN A 1 104 ? -8.810 2.378 -5.253 1.00 87.00 104 ASN A N 1
ATOM 847 C CA . ASN A 1 104 ? -9.974 2.891 -5.977 1.00 87.00 104 ASN A CA 1
ATOM 848 C C . ASN A 1 104 ? -11.040 3.463 -5.018 1.00 87.00 104 ASN A C 1
ATOM 850 O O . ASN A 1 104 ? -10.959 3.298 -3.800 1.00 87.00 104 ASN A O 1
ATOM 854 N N . ALA A 1 105 ? -12.053 4.143 -5.564 1.00 85.25 105 ALA A N 1
ATOM 855 C CA . ALA A 1 105 ? -13.097 4.776 -4.754 1.00 85.25 105 ALA A CA 1
ATOM 856 C C . ALA A 1 105 ? -13.901 3.760 -3.917 1.00 85.25 105 ALA A C 1
ATOM 858 O O . ALA A 1 105 ? -14.247 4.044 -2.772 1.00 85.25 105 ALA A O 1
ATOM 859 N N . LYS A 1 106 ? -14.142 2.546 -4.441 1.00 87.31 106 LYS A N 1
ATOM 860 C CA . LYS A 1 106 ? -14.849 1.475 -3.712 1.00 87.31 106 LYS A CA 1
ATOM 861 C C . LYS A 1 106 ? -14.055 1.006 -2.487 1.00 87.31 106 LYS A C 1
ATOM 863 O O . LYS A 1 106 ? -14.635 0.787 -1.430 1.00 87.31 106 LYS A O 1
ATOM 868 N N . TRP A 1 107 ? -12.729 0.916 -2.594 1.00 85.88 107 TRP A N 1
ATOM 869 C CA . TRP A 1 107 ? -11.839 0.520 -1.497 1.00 85.88 107 TRP A CA 1
ATOM 870 C C . TRP A 1 107 ? -11.859 1.495 -0.309 1.00 85.88 107 TRP A C 1
ATOM 872 O O . TRP A 1 107 ? -11.716 1.074 0.845 1.00 85.88 107 TRP A O 1
ATOM 882 N N . ILE A 1 108 ? -12.069 2.785 -0.585 1.00 86.19 108 ILE A N 1
ATOM 883 C CA . ILE A 1 108 ? -12.296 3.810 0.441 1.00 86.19 108 ILE A CA 1
ATOM 884 C C . ILE A 1 108 ? -13.713 3.679 1.007 1.00 86.19 108 ILE A C 1
ATOM 886 O O . ILE A 1 108 ? -13.884 3.652 2.227 1.00 86.19 108 ILE A O 1
ATOM 890 N N . LYS A 1 109 ? -14.712 3.545 0.122 1.00 85.94 109 LYS A N 1
ATOM 891 C CA . LYS A 1 109 ? -16.138 3.481 0.472 1.00 85.94 109 LYS A CA 1
ATOM 892 C C . LYS A 1 109 ? -16.442 2.384 1.493 1.00 85.94 109 LYS A C 1
ATOM 894 O O . LYS A 1 109 ? -17.125 2.653 2.467 1.00 85.94 109 LYS A O 1
ATOM 899 N N . ILE A 1 110 ? -15.842 1.202 1.342 1.00 86.56 110 ILE A N 1
ATOM 900 C CA . ILE A 1 110 ? -16.048 0.065 2.258 1.00 86.56 110 ILE A CA 1
ATOM 901 C C . ILE A 1 110 ? -15.670 0.403 3.712 1.00 86.56 110 ILE A C 1
ATOM 903 O O . ILE A 1 110 ? -16.287 -0.108 4.644 1.00 86.56 110 ILE A O 1
ATOM 907 N N . VAL A 1 111 ? -14.647 1.235 3.939 1.00 83.25 111 VAL A N 1
ATOM 908 C CA . VAL A 1 111 ? -14.277 1.647 5.309 1.00 83.25 111 VAL A CA 1
ATOM 909 C C . VAL A 1 111 ? -15.175 2.762 5.7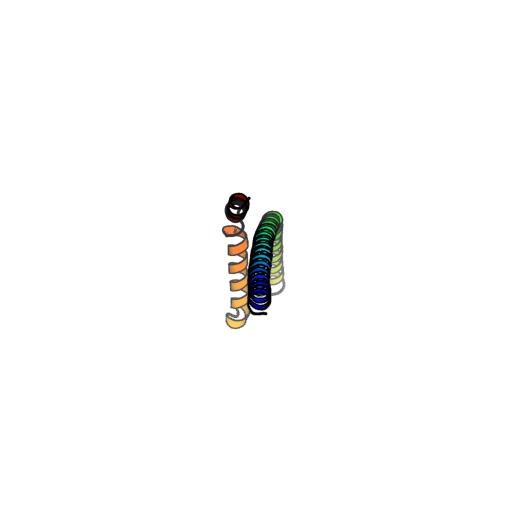97 1.00 83.25 111 VAL A C 1
ATOM 911 O O . VAL A 1 111 ? -15.536 2.754 6.966 1.00 83.25 111 VAL A O 1
ATOM 914 N N . ALA A 1 112 ? -15.541 3.689 4.912 1.00 81.12 112 ALA A N 1
ATOM 915 C CA . ALA A 1 112 ? -16.467 4.762 5.245 1.00 81.12 112 ALA A CA 1
ATOM 916 C C . ALA A 1 112 ? -17.828 4.208 5.691 1.00 81.12 112 ALA A C 1
ATOM 918 O O . ALA A 1 112 ? -18.334 4.626 6.724 1.00 81.12 112 ALA A O 1
ATOM 919 N N . GLU A 1 113 ? -18.369 3.224 4.966 1.00 84.56 113 GLU A N 1
ATOM 920 C CA . GLU A 1 113 ? -19.621 2.533 5.304 1.00 84.56 113 GLU A CA 1
ATOM 921 C C . GLU A 1 113 ? -19.502 1.810 6.650 1.00 84.56 113 GLU A C 1
ATOM 923 O O . GLU A 1 113 ? -20.278 2.075 7.560 1.00 84.56 113 GLU A O 1
ATOM 928 N N . LYS A 1 114 ? -18.452 0.999 6.850 1.00 80.50 114 LYS A N 1
ATOM 929 C CA . LYS A 1 114 ? -18.228 0.308 8.135 1.00 80.50 114 LYS A CA 1
ATOM 930 C C . LYS A 1 114 ? -18.014 1.244 9.324 1.00 80.50 114 LYS A C 1
ATOM 932 O O . LYS A 1 114 ? -18.247 0.833 10.460 1.00 80.50 114 LYS A O 1
ATOM 937 N N . TYR A 1 115 ? -17.480 2.436 9.077 1.00 78.00 115 TYR A N 1
ATOM 938 C CA . TYR A 1 115 ? -17.309 3.464 10.094 1.00 78.00 115 TYR A CA 1
ATOM 939 C C . TYR A 1 115 ? -18.652 4.129 10.407 1.00 78.00 115 TYR A C 1
ATOM 941 O O . TYR A 1 115 ? -18.991 4.251 11.578 1.00 78.00 115 TYR A O 1
ATOM 949 N N . ALA A 1 116 ? -19.428 4.487 9.379 1.00 78.94 116 ALA A N 1
ATOM 950 C CA . ALA A 1 116 ? -20.751 5.088 9.517 1.00 78.94 116 ALA A CA 1
ATOM 951 C C . ALA A 1 116 ? -21.742 4.163 10.240 1.00 78.94 116 ALA A C 1
ATOM 953 O O . ALA A 1 116 ? -22.424 4.628 11.140 1.00 78.94 116 ALA A O 1
ATOM 954 N N . ASP A 1 117 ? -21.740 2.857 9.952 1.00 80.38 117 ASP A N 1
ATOM 955 C CA . ASP A 1 117 ? -22.628 1.869 10.594 1.00 80.38 117 ASP A CA 1
ATOM 956 C C . ASP A 1 117 ? -22.424 1.730 12.120 1.00 80.38 117 ASP A C 1
ATOM 958 O O . ASP A 1 117 ? -23.204 1.060 12.799 1.00 80.38 117 ASP A O 1
ATOM 962 N N . ARG A 1 118 ? -21.350 2.302 12.684 1.00 71.00 118 ARG A N 1
ATOM 963 C CA . ARG A 1 118 ? -21.059 2.265 14.130 1.00 71.00 118 ARG A CA 1
ATOM 964 C C . ARG A 1 118 ? -21.427 3.537 14.891 1.00 71.00 118 ARG A C 1
ATOM 966 O O . ARG A 1 118 ? -21.303 3.521 16.123 1.00 71.00 118 ARG A O 1
ATOM 973 N N . PHE A 1 119 ? -21.802 4.605 14.190 1.00 62.78 119 PHE A N 1
ATOM 974 C CA . PHE A 1 119 ? -22.293 5.856 14.773 1.00 62.78 119 PHE A CA 1
ATOM 975 C C . PHE A 1 119 ? -23.810 5.927 14.654 1.00 62.78 119 PHE A C 1
ATOM 977 O O . PHE A 1 119 ? -24.416 6.388 15.645 1.00 62.78 119 PHE A O 1
#

Radius of gyration: 29.56 Å; chains: 1; bounding box: 50×25×93 Å

pLDDT: mean 79.56, std 9.9, range [44.56, 91.75]

Secondary structure (DSSP, 8-state):
-HHHHHHHHHHHHHHHHHHHHHHHHHHHHHHHHHHHHHHHHHHHHHHHHHHHHHHHHHHHHHHHHHHHHHHHHH-SS----HHHHHHHHHHHHHHHHIIIIISSHHHHHHHHHHHHTT-

Organism: NCBI:txid468056